Protein AF-A0A352N591-F1 (afdb_monomer)

Sequence (160 aa):
MKILIAIMMALTLVFSGCSKSKDADPVIQVKADDKAMNDAIAKAKASSKDFVAAFHAKKSGTNAFSVKKPYPTPDGGHEHMWIDVTDESNGIIQGIVANDADATLEVKLGQKVSLKLEEISDWKYQDGKKMIGGYTVRYFIDRMSPKEREEFLKEAGFEL

Radius of gyration: 21.66 Å; Cα contacts (8 Å, |Δi|>4): 227; chains: 1; bounding box: 78×60×37 Å

Solvent-accessible surface area (backbone atoms only — not comparable to full-atom values): 9534 Å² total; per-residue (Å²): 134,87,81,86,82,78,87,76,80,81,79,80,79,76,75,77,72,81,72,77,62,96,79,61,80,83,85,77,90,73,65,94,79,40,61,70,61,51,50,24,26,50,53,30,53,73,46,45,66,56,53,52,54,48,66,73,62,58,50,91,60,48,45,76,46,30,37,24,35,66,37,62,24,93,88,75,52,65,41,74,43,43,24,39,57,75,44,75,57,96,60,36,36,32,28,29,28,69,47,75,57,91,65,31,84,86,61,46,54,70,37,77,48,76,47,51,64,87,60,38,46,31,38,32,28,27,53,65,51,32,49,45,71,34,38,59,58,48,56,54,51,76,70,43,54,77,64,56,37,52,54,48,35,64,71,72,65,43,42,122

Nearest PDB structures (foldseek):
  3fb9-assembly1_A  TM=5.069E-01  e=4.898E-01  Streptococcus pneumoniae TIGR4
  6ywy-assembly1_M  TM=3.347E-01  e=9.314E-01  Neurospora crassa
  3mfi-assembly1_A  TM=3.625E-01  e=3.369E+00  Saccharomyces cerevisiae
  3ohb-assembly1_A  TM=3.600E-01  e=3.369E+00  Saccharomyces cerevisiae

Structure (mmCIF, N/CA/C/O backbone):
data_AF-A0A352N591-F1
#
_entry.id   AF-A0A352N591-F1
#
loop_
_atom_site.group_PDB
_atom_site.id
_atom_site.type_symbol
_atom_site.label_atom_id
_atom_site.label_alt_id
_atom_site.label_comp_id
_atom_site.label_asym_id
_atom_site.label_entity_id
_atom_site.label_seq_id
_atom_site.pdbx_PDB_ins_code
_atom_site.Cartn_x
_atom_site.Cartn_y
_atom_site.Cartn_z
_atom_site.occupancy
_atom_site.B_iso_or_equiv
_atom_site.auth_seq_id
_atom_site.auth_comp_id
_atom_site.auth_asym_id
_atom_site.auth_atom_id
_atom_site.pdbx_PDB_model_num
ATOM 1 N N . MET A 1 1 ? 62.860 39.933 -9.555 1.00 33.81 1 MET A N 1
ATOM 2 C CA . MET A 1 1 ? 61.678 39.380 -10.251 1.00 33.81 1 MET A CA 1
ATOM 3 C C . MET A 1 1 ? 61.176 38.206 -9.411 1.00 33.81 1 MET A C 1
ATOM 5 O O . MET A 1 1 ? 61.908 37.239 -9.300 1.00 33.81 1 MET A O 1
ATOM 9 N N . LYS A 1 2 ? 60.229 38.463 -8.488 1.00 33.41 2 LYS A N 1
ATOM 10 C CA . LYS A 1 2 ? 58.934 37.756 -8.303 1.00 33.41 2 LYS A CA 1
ATOM 11 C C . LYS A 1 2 ? 59.028 36.249 -8.607 1.00 33.41 2 LYS A C 1
ATOM 13 O O . LYS A 1 2 ? 59.400 35.889 -9.711 1.00 33.41 2 LYS A O 1
ATOM 18 N N . ILE A 1 3 ? 58.676 35.364 -7.676 1.00 30.19 3 ILE A N 1
ATOM 19 C CA . ILE A 1 3 ? 57.278 34.932 -7.508 1.00 30.19 3 ILE A CA 1
ATOM 20 C C . ILE A 1 3 ? 57.042 34.385 -6.086 1.00 30.19 3 ILE A C 1
ATOM 22 O O . ILE A 1 3 ? 57.778 33.527 -5.606 1.00 30.19 3 ILE A O 1
ATOM 26 N N . LEU A 1 4 ? 55.990 34.907 -5.439 1.00 35.81 4 LEU A N 1
ATOM 27 C CA . LEU A 1 4 ? 55.315 34.314 -4.283 1.00 35.81 4 LEU A CA 1
ATOM 28 C C . LEU A 1 4 ? 54.697 32.968 -4.689 1.00 35.81 4 LEU A C 1
ATOM 30 O O . LEU A 1 4 ? 54.003 32.915 -5.701 1.00 35.81 4 LEU A O 1
ATOM 34 N N . ILE A 1 5 ? 54.842 31.926 -3.869 1.00 38.19 5 ILE A N 1
ATOM 35 C CA . ILE A 1 5 ? 53.993 30.732 -3.964 1.00 38.19 5 ILE A CA 1
ATOM 36 C C . ILE A 1 5 ? 53.019 30.762 -2.790 1.00 38.19 5 ILE A C 1
ATOM 38 O O . ILE A 1 5 ? 53.408 30.718 -1.624 1.00 38.19 5 ILE A O 1
ATOM 42 N N . ALA A 1 6 ? 51.748 30.923 -3.145 1.00 35.12 6 ALA A N 1
ATOM 43 C CA . ALA A 1 6 ? 50.611 30.957 -2.249 1.00 35.12 6 ALA A CA 1
ATOM 44 C C . ALA A 1 6 ? 50.359 29.575 -1.630 1.00 35.12 6 ALA A C 1
ATOM 46 O O . ALA A 1 6 ? 50.395 28.551 -2.312 1.0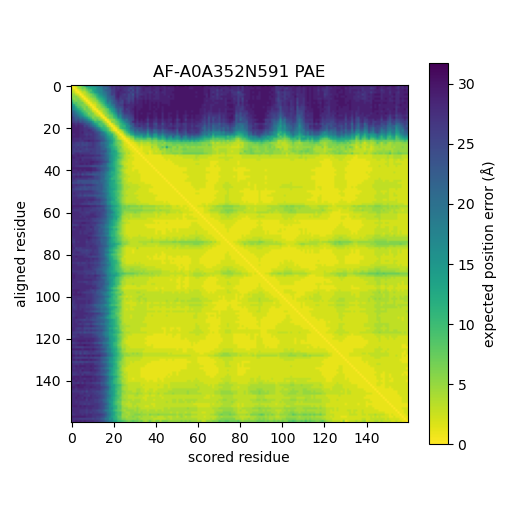0 35.12 6 ALA A O 1
ATOM 47 N N . ILE A 1 7 ? 50.069 29.576 -0.331 1.00 43.16 7 ILE A N 1
ATOM 48 C CA . ILE A 1 7 ? 49.557 28.430 0.418 1.00 43.16 7 ILE A CA 1
ATOM 49 C C . ILE A 1 7 ? 48.154 28.132 -0.115 1.00 43.16 7 ILE A C 1
ATOM 51 O O . ILE A 1 7 ? 47.216 28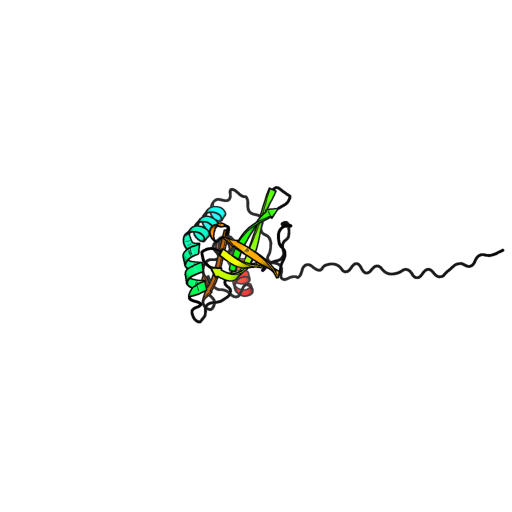.888 0.132 1.00 43.16 7 ILE A O 1
ATOM 55 N N . MET A 1 8 ? 48.015 27.047 -0.874 1.00 40.50 8 MET A N 1
ATOM 56 C CA . MET A 1 8 ? 46.718 26.559 -1.327 1.00 40.50 8 MET A CA 1
ATOM 57 C C . MET A 1 8 ? 46.164 25.611 -0.261 1.00 40.50 8 MET A C 1
ATOM 59 O O . MET A 1 8 ? 46.570 24.455 -0.164 1.00 40.50 8 MET A O 1
ATOM 63 N N . MET A 1 9 ? 45.265 26.133 0.578 1.00 44.12 9 MET A N 1
ATOM 64 C CA . MET A 1 9 ? 44.393 25.336 1.443 1.00 44.12 9 MET A CA 1
ATOM 65 C C . MET A 1 9 ? 43.570 24.402 0.553 1.00 44.12 9 MET A C 1
ATOM 67 O O . MET A 1 9 ? 42.692 24.849 -0.185 1.00 44.12 9 MET A O 1
ATOM 71 N N . ALA A 1 10 ? 43.870 23.106 0.602 1.00 46.09 10 ALA A N 1
ATOM 72 C CA . ALA A 1 10 ? 43.027 22.086 0.006 1.00 46.09 10 ALA A CA 1
ATOM 73 C C . ALA A 1 10 ? 41.717 22.027 0.804 1.00 46.09 10 ALA A C 1
ATOM 75 O O . ALA A 1 10 ? 41.671 21.512 1.920 1.00 46.09 10 ALA A O 1
ATOM 76 N N . LEU A 1 11 ? 40.669 22.619 0.234 1.00 47.62 11 LEU A N 1
ATOM 77 C CA . LEU A 1 11 ? 39.301 22.535 0.718 1.00 47.62 11 LEU A CA 1
ATOM 78 C C . LEU A 1 11 ? 38.835 21.085 0.541 1.00 47.62 11 LEU A C 1
ATOM 80 O O . LEU A 1 11 ? 38.607 20.619 -0.576 1.00 47.62 11 LEU A O 1
ATOM 84 N N . THR A 1 12 ? 38.751 20.351 1.644 1.00 49.00 12 THR A N 1
ATOM 85 C CA . THR A 1 12 ? 38.188 19.005 1.684 1.00 49.00 12 THR A CA 1
ATOM 86 C C . THR A 1 12 ? 36.703 19.080 1.336 1.00 49.00 12 THR A C 1
ATOM 88 O O . THR A 1 12 ? 35.871 19.496 2.138 1.00 49.00 12 THR A O 1
ATOM 91 N N . LEU A 1 13 ? 36.360 18.674 0.112 1.00 47.53 13 LEU A N 1
ATOM 92 C CA . LEU A 1 13 ? 34.993 18.335 -0.269 1.00 47.53 13 LEU A CA 1
ATOM 93 C C . LEU A 1 13 ? 34.577 17.100 0.534 1.00 47.53 13 LEU A C 1
ATOM 95 O O . LEU A 1 13 ? 34.864 15.962 0.165 1.00 47.53 13 LEU A O 1
ATOM 99 N N . VAL A 1 14 ? 33.926 17.342 1.669 1.00 46.19 14 VAL A N 1
ATOM 100 C CA . VAL A 1 14 ? 33.144 16.332 2.374 1.00 46.19 14 VAL A CA 1
ATOM 101 C C . VAL A 1 14 ? 31.971 15.997 1.459 1.00 46.19 14 VAL A C 1
ATOM 103 O O . VAL A 1 14 ? 30.975 16.715 1.414 1.00 46.19 14 VAL A O 1
ATOM 106 N N . PHE A 1 15 ? 32.103 14.924 0.679 1.00 47.94 15 PHE A N 1
ATOM 107 C CA . PHE A 1 15 ? 30.944 14.263 0.101 1.00 47.94 15 PHE A CA 1
ATOM 108 C C . PHE A 1 15 ? 30.133 13.716 1.274 1.00 47.94 15 PHE A C 1
ATOM 110 O O . PHE A 1 15 ? 30.447 12.661 1.824 1.00 47.94 15 PHE A O 1
ATOM 117 N N . SER A 1 16 ? 29.114 14.469 1.689 1.00 46.41 16 SER A N 1
ATOM 118 C CA . SER A 1 16 ? 28.028 13.948 2.506 1.00 46.41 16 SER A CA 1
ATOM 119 C C . SER A 1 16 ? 27.400 12.802 1.726 1.00 46.41 16 SER A C 1
ATOM 121 O O . SER A 1 16 ? 26.596 13.015 0.820 1.00 46.41 16 SER A O 1
ATOM 123 N N . GLY A 1 17 ? 27.826 11.578 2.037 1.00 42.69 17 GLY A N 1
ATOM 124 C CA . GLY A 1 17 ? 27.129 10.384 1.606 1.00 42.69 17 GLY A CA 1
ATOM 125 C C . GLY A 1 17 ? 25.691 10.507 2.083 1.00 42.69 17 GLY A C 1
ATOM 126 O O . GLY A 1 17 ? 25.445 10.606 3.284 1.00 42.69 17 GLY A O 1
ATOM 127 N N . CYS A 1 18 ? 24.746 10.537 1.145 1.00 45.78 18 CYS A N 1
ATOM 128 C CA . CYS A 1 18 ? 23.362 10.232 1.461 1.00 45.78 18 CYS A CA 1
ATOM 129 C C . CYS A 1 18 ? 23.351 8.787 1.952 1.00 45.78 18 CYS A C 1
ATOM 131 O O . CYS A 1 18 ? 23.346 7.847 1.160 1.00 45.78 18 CYS A O 1
ATOM 133 N N . SER A 1 19 ? 23.423 8.597 3.265 1.00 44.53 19 SER A N 1
ATOM 134 C CA . SER A 1 19 ? 23.070 7.326 3.867 1.00 44.53 19 SER A CA 1
ATOM 135 C C . SER A 1 19 ? 21.588 7.120 3.574 1.00 44.53 19 SER A C 1
ATOM 137 O O . SER A 1 19 ? 20.760 7.794 4.189 1.00 44.53 19 SER A O 1
ATOM 139 N N . LYS A 1 20 ? 21.248 6.227 2.632 1.00 43.09 20 LYS A N 1
ATOM 140 C CA . LYS A 1 20 ? 19.925 5.590 2.639 1.00 43.09 20 LYS A CA 1
ATOM 141 C C . LYS A 1 20 ? 19.714 5.107 4.079 1.00 43.09 20 LYS A C 1
ATOM 143 O O . LYS A 1 20 ? 20.571 4.399 4.619 1.00 43.09 20 LYS A O 1
ATOM 148 N N . SER A 1 21 ? 18.677 5.611 4.740 1.00 41.84 21 SER A N 1
ATOM 149 C CA . SER A 1 21 ? 18.296 5.190 6.087 1.00 41.84 21 SER A CA 1
ATOM 150 C C . SER A 1 21 ? 18.164 3.667 6.097 1.00 41.84 21 SER A C 1
ATOM 152 O O . SER A 1 21 ? 17.704 3.062 5.130 1.00 41.84 21 SER A O 1
ATOM 154 N N . LYS A 1 22 ? 18.588 3.027 7.189 1.00 40.31 22 LYS A N 1
ATOM 155 C CA . LYS A 1 22 ? 18.480 1.568 7.371 1.00 40.31 22 LYS A CA 1
ATOM 156 C C . LYS A 1 22 ? 17.031 1.082 7.544 1.00 40.31 22 LYS A C 1
ATOM 158 O O . LYS A 1 22 ? 16.830 -0.107 7.741 1.00 40.31 22 LYS A O 1
ATOM 163 N N . ASP A 1 23 ? 16.070 1.994 7.431 1.00 47.62 23 ASP A N 1
ATOM 164 C CA . ASP A 1 23 ? 14.645 1.789 7.684 1.00 47.62 23 ASP A CA 1
ATOM 165 C C . ASP A 1 23 ? 13.811 1.804 6.387 1.00 47.62 23 ASP A C 1
ATOM 167 O O . ASP A 1 23 ? 12.587 1.865 6.441 1.00 47.62 23 ASP A O 1
ATOM 171 N N . ALA A 1 24 ? 14.451 1.807 5.209 1.00 53.38 24 ALA A N 1
ATOM 172 C CA . ALA A 1 24 ? 13.737 1.749 3.937 1.00 53.38 24 ALA A CA 1
ATOM 173 C C . ALA A 1 24 ? 13.186 0.333 3.692 1.00 53.38 24 ALA A C 1
ATOM 175 O O . ALA A 1 24 ? 13.949 -0.636 3.677 1.00 53.38 24 ALA A O 1
ATOM 176 N N . ASP A 1 25 ? 11.872 0.229 3.467 1.00 63.09 25 ASP A N 1
ATOM 177 C CA . ASP A 1 25 ? 11.207 -1.022 3.089 1.00 63.09 25 ASP A CA 1
ATOM 178 C C . ASP A 1 25 ? 11.924 -1.666 1.881 1.00 63.09 25 ASP A C 1
ATOM 180 O O . ASP A 1 25 ? 12.158 -0.990 0.872 1.00 63.09 25 ASP A O 1
ATOM 184 N N . PRO A 1 26 ? 12.282 -2.965 1.929 1.00 69.94 26 PRO A N 1
ATOM 185 C CA . PRO A 1 26 ? 12.974 -3.613 0.824 1.00 69.94 26 PRO A CA 1
ATOM 186 C C . PRO A 1 26 ? 12.093 -3.638 -0.431 1.00 69.94 26 PRO A C 1
ATOM 188 O O . PRO A 1 26 ? 10.997 -4.202 -0.437 1.00 69.94 26 PRO A O 1
ATOM 191 N N . VAL A 1 27 ? 12.600 -3.069 -1.527 1.00 78.56 27 VAL A N 1
ATOM 192 C CA . VAL A 1 27 ? 11.948 -3.135 -2.840 1.00 78.56 27 VAL A CA 1
ATOM 193 C C . VAL A 1 27 ? 12.140 -4.536 -3.420 1.00 78.56 27 VAL A C 1
ATOM 195 O O . VAL A 1 27 ? 13.255 -4.943 -3.748 1.00 78.56 27 VAL A O 1
ATOM 198 N N . ILE A 1 28 ? 11.043 -5.284 -3.557 1.00 85.38 28 ILE A N 1
ATOM 199 C CA . ILE A 1 28 ? 11.050 -6.631 -4.139 1.00 85.38 28 ILE A CA 1
ATOM 200 C C . ILE A 1 28 ? 10.493 -6.571 -5.558 1.00 85.38 28 ILE A C 1
ATOM 202 O O . ILE A 1 28 ? 9.334 -6.217 -5.773 1.00 85.38 28 ILE A O 1
ATOM 206 N N . GLN A 1 29 ? 11.318 -6.971 -6.523 1.00 88.00 29 GLN A N 1
ATOM 207 C CA . GLN A 1 29 ? 10.927 -7.058 -7.925 1.00 88.00 29 GLN A CA 1
ATOM 208 C C . GLN A 1 29 ? 10.034 -8.278 -8.160 1.00 88.00 29 GLN A C 1
ATOM 210 O O . GLN A 1 29 ? 10.372 -9.400 -7.777 1.00 88.00 29 GLN A O 1
ATOM 215 N N . VAL A 1 30 ? 8.899 -8.063 -8.823 1.00 90.25 30 VAL A N 1
ATOM 216 C CA . VAL A 1 30 ? 7.940 -9.115 -9.179 1.00 90.25 30 VAL A CA 1
ATOM 217 C C . VAL A 1 30 ? 7.618 -8.994 -10.661 1.00 90.25 30 VAL A C 1
ATOM 219 O O . VAL A 1 30 ? 7.427 -7.894 -11.175 1.00 90.25 30 VAL A O 1
ATOM 222 N N . LYS A 1 31 ? 7.573 -10.128 -11.366 1.00 91.38 31 LYS A N 1
ATOM 223 C CA . LYS A 1 31 ? 7.197 -10.137 -12.782 1.00 91.38 31 LYS A CA 1
ATOM 224 C C . LYS A 1 31 ? 5.743 -9.698 -12.940 1.00 91.38 31 LYS A C 1
ATOM 226 O O . LYS A 1 31 ? 4.883 -10.120 -12.170 1.00 91.38 31 LYS A O 1
ATOM 231 N N . ALA A 1 32 ? 5.462 -8.912 -13.976 1.00 88.75 32 ALA A N 1
ATOM 232 C CA . ALA A 1 32 ? 4.117 -8.401 -14.242 1.00 88.75 32 ALA A CA 1
ATOM 233 C C . ALA A 1 32 ? 3.068 -9.513 -14.453 1.00 88.75 32 ALA A C 1
ATOM 235 O O . ALA A 1 32 ? 1.886 -9.312 -14.180 1.00 88.75 32 ALA A O 1
ATOM 236 N N . ASP A 1 33 ? 3.487 -10.692 -14.915 1.00 92.06 33 ASP A N 1
ATOM 237 C CA . ASP A 1 33 ? 2.633 -11.854 -15.165 1.00 92.06 33 ASP A CA 1
ATOM 238 C C . ASP A 1 33 ? 2.552 -12.839 -13.984 1.00 92.06 33 ASP A C 1
ATOM 240 O O . ASP A 1 33 ? 1.927 -13.894 -14.117 1.00 92.06 33 ASP A O 1
ATOM 244 N N . ASP A 1 34 ? 3.120 -12.512 -12.813 1.00 97.25 34 ASP A N 1
ATOM 245 C CA . ASP A 1 34 ? 3.001 -13.367 -11.631 1.00 97.25 34 ASP A CA 1
ATOM 246 C C . ASP A 1 34 ? 1.533 -13.482 -11.205 1.00 97.25 34 ASP A C 1
ATOM 248 O O . ASP A 1 34 ? 0.917 -12.549 -10.677 1.00 97.25 34 ASP A O 1
ATOM 252 N N . LYS A 1 35 ? 0.953 -14.661 -11.450 1.00 97.25 35 LYS A N 1
ATOM 253 C CA . LYS A 1 35 ? -0.465 -14.908 -11.201 1.00 97.25 35 LYS A CA 1
ATOM 254 C C . LYS A 1 35 ? -0.835 -14.678 -9.736 1.00 97.25 35 LYS A C 1
ATOM 256 O O . LYS A 1 35 ? -1.882 -14.103 -9.466 1.00 97.25 35 LYS A O 1
ATOM 261 N N . ALA A 1 36 ? -0.008 -15.121 -8.794 1.00 97.56 36 ALA A N 1
ATOM 262 C CA . ALA A 1 36 ? -0.356 -15.054 -7.380 1.00 97.56 36 ALA A CA 1
ATOM 263 C C . ALA A 1 36 ? -0.268 -13.618 -6.836 1.00 97.56 36 ALA A C 1
ATOM 265 O O . ALA A 1 36 ? -1.091 -13.240 -6.002 1.00 97.56 36 ALA A O 1
ATOM 266 N N . MET A 1 37 ? 0.665 -12.801 -7.336 1.00 97.81 37 MET A N 1
ATOM 267 C CA . MET A 1 37 ? 0.687 -11.366 -7.038 1.00 97.81 37 MET A CA 1
ATOM 268 C C . MET A 1 37 ? -0.544 -10.668 -7.627 1.00 97.81 37 MET A C 1
ATOM 270 O O . MET A 1 37 ? -1.224 -9.908 -6.936 1.00 97.81 37 MET A O 1
ATOM 274 N N . ASN A 1 38 ? -0.880 -10.969 -8.883 1.00 98.06 38 ASN A N 1
ATOM 275 C CA . ASN A 1 38 ? -2.049 -10.397 -9.549 1.00 98.06 38 ASN A CA 1
ATOM 276 C C . ASN A 1 38 ? -3.368 -10.798 -8.866 1.00 98.06 38 ASN A C 1
ATOM 278 O O . ASN A 1 38 ? -4.249 -9.954 -8.700 1.00 98.06 38 ASN A O 1
ATOM 282 N N . ASP A 1 39 ? -3.489 -12.041 -8.390 1.00 98.38 39 ASP A N 1
ATOM 283 C CA . ASP A 1 39 ? -4.631 -12.499 -7.591 1.00 98.38 39 ASP A CA 1
ATOM 284 C C . ASP A 1 39 ? -4.726 -11.725 -6.257 1.00 98.38 39 ASP A C 1
ATOM 286 O O . ASP A 1 39 ? -5.822 -11.345 -5.834 1.00 98.38 39 ASP A O 1
ATOM 290 N N . ALA A 1 40 ? -3.593 -11.444 -5.599 1.00 98.56 40 ALA A N 1
ATOM 291 C CA . ALA A 1 40 ? -3.554 -10.652 -4.368 1.00 98.56 40 ALA A CA 1
ATOM 292 C C . ALA A 1 40 ? -4.007 -9.200 -4.601 1.00 98.56 40 ALA A C 1
ATOM 294 O O . ALA A 1 40 ? -4.839 -8.688 -3.847 1.00 98.56 40 ALA A O 1
ATOM 295 N N . ILE A 1 41 ? -3.529 -8.564 -5.676 1.00 98.62 41 ILE A N 1
ATOM 296 C CA . ILE A 1 41 ? -3.958 -7.219 -6.094 1.00 98.62 41 ILE A CA 1
ATOM 297 C C . ILE A 1 41 ? -5.456 -7.207 -6.423 1.00 98.62 41 ILE A C 1
ATOM 299 O O . ILE A 1 41 ? -6.186 -6.314 -5.986 1.00 98.62 41 ILE A O 1
ATOM 303 N N . ALA A 1 42 ? -5.943 -8.205 -7.166 1.00 98.56 42 ALA A N 1
ATOM 304 C CA . ALA A 1 42 ? -7.356 -8.321 -7.512 1.00 98.56 42 ALA A CA 1
ATOM 305 C C . ALA A 1 42 ? -8.233 -8.449 -6.258 1.00 98.56 42 ALA A C 1
ATOM 307 O O . ALA A 1 42 ? -9.260 -7.775 -6.150 1.00 98.56 42 ALA A O 1
ATOM 308 N N . LYS A 1 43 ? -7.801 -9.254 -5.279 1.00 98.69 43 LYS A N 1
ATOM 309 C CA . LYS A 1 43 ? -8.489 -9.391 -3.992 1.00 98.69 43 LYS A CA 1
ATOM 310 C C . LYS A 1 43 ? -8.522 -8.070 -3.227 1.00 98.69 43 LYS A C 1
ATOM 312 O O . LYS A 1 43 ? -9.588 -7.702 -2.745 1.00 98.69 43 LYS A O 1
ATOM 317 N N . ALA A 1 44 ? -7.405 -7.342 -3.174 1.00 98.69 44 ALA A N 1
ATOM 318 C CA . ALA A 1 44 ? -7.347 -6.035 -2.526 1.00 98.69 44 ALA A CA 1
ATOM 319 C C . ALA A 1 44 ? -8.307 -5.022 -3.165 1.00 98.69 44 ALA A C 1
ATOM 321 O O . ALA A 1 44 ? -9.059 -4.345 -2.465 1.00 98.69 44 ALA A O 1
ATOM 322 N N . LYS A 1 45 ? -8.337 -4.954 -4.500 1.00 98.62 45 LYS A N 1
ATOM 323 C CA . LYS A 1 45 ? -9.269 -4.085 -5.232 1.00 98.62 45 LYS A CA 1
ATOM 324 C C . LYS A 1 45 ? -10.727 -4.447 -4.946 1.00 98.62 45 LYS A C 1
ATOM 326 O O . LYS A 1 45 ? -11.531 -3.554 -4.677 1.00 98.62 45 LYS A O 1
ATOM 331 N N . ALA A 1 46 ? -11.059 -5.738 -4.953 1.00 98.62 46 ALA A N 1
ATOM 332 C CA . ALA A 1 46 ? -12.418 -6.221 -4.717 1.00 98.62 46 ALA A CA 1
ATOM 333 C C . ALA A 1 46 ? -12.943 -5.894 -3.306 1.00 98.62 46 ALA A C 1
ATOM 335 O O . ALA A 1 46 ? -14.133 -5.625 -3.152 1.00 98.62 46 ALA A O 1
ATOM 336 N N . SER A 1 47 ? -12.068 -5.874 -2.297 1.00 98.62 47 SER A N 1
ATOM 337 C CA . SER A 1 47 ? -12.413 -5.569 -0.899 1.00 98.62 47 SER A CA 1
ATOM 338 C C . SER A 1 47 ? -12.121 -4.122 -0.479 1.00 98.62 47 SER A C 1
ATOM 340 O O . SER A 1 47 ? -12.263 -3.771 0.687 1.00 98.62 47 SER A O 1
ATOM 342 N N . SER A 1 48 ? -11.745 -3.241 -1.409 1.00 98.19 48 SER A N 1
ATOM 343 C CA . SER A 1 48 ? -11.380 -1.843 -1.111 1.00 98.19 48 SER A CA 1
ATOM 344 C C . SER A 1 48 ? -12.491 -1.031 -0.425 1.00 98.19 48 SER A C 1
ATOM 346 O O . SER A 1 48 ? -12.207 -0.107 0.336 1.00 98.19 48 SER A O 1
ATOM 348 N N . LYS A 1 49 ? -13.764 -1.395 -0.620 1.00 97.75 49 LYS A N 1
ATOM 349 C CA . LYS A 1 49 ? -14.892 -0.776 0.097 1.00 97.75 49 LYS A CA 1
ATOM 350 C C . LYS A 1 49 ? -14.902 -1.108 1.592 1.00 97.75 49 LYS A C 1
ATOM 352 O O . LYS A 1 49 ? -15.348 -0.276 2.380 1.00 97.75 49 LYS A O 1
ATOM 357 N N . ASP A 1 50 ? -14.380 -2.269 1.986 1.00 98.38 50 ASP A N 1
ATOM 358 C CA . ASP A 1 50 ? -14.263 -2.655 3.397 1.00 98.38 50 ASP A CA 1
ATOM 359 C C . ASP A 1 50 ? -13.235 -1.770 4.108 1.00 98.38 50 ASP A C 1
ATOM 361 O O . ASP A 1 50 ? -13.465 -1.326 5.233 1.00 98.38 50 ASP A O 1
ATOM 365 N N . PHE A 1 51 ? -12.136 -1.440 3.420 1.00 98.62 51 PHE A N 1
ATOM 366 C CA . PHE A 1 51 ? -11.150 -0.474 3.902 1.00 98.62 51 PHE A CA 1
ATOM 367 C C . PHE A 1 51 ? -11.770 0.904 4.132 1.00 98.62 51 PHE A C 1
ATOM 369 O O . PHE A 1 51 ? -11.602 1.472 5.208 1.00 98.62 51 PHE A O 1
ATOM 376 N N . VAL A 1 52 ? -12.526 1.422 3.159 1.00 98.44 52 VAL A N 1
ATOM 377 C CA . VAL A 1 52 ? -13.203 2.723 3.284 1.00 98.44 52 VAL A CA 1
ATOM 378 C C . VAL A 1 52 ? -14.178 2.720 4.463 1.00 98.44 52 VAL A C 1
ATOM 380 O O . VAL A 1 52 ? -14.161 3.633 5.287 1.00 98.44 52 VAL A O 1
ATOM 383 N N . ALA A 1 53 ? -14.983 1.664 4.605 1.00 98.38 53 ALA A N 1
ATOM 384 C CA . ALA A 1 53 ? -15.897 1.527 5.735 1.00 98.38 53 ALA A CA 1
ATOM 385 C C . ALA A 1 53 ? -15.153 1.512 7.085 1.00 98.38 53 ALA A C 1
ATOM 387 O O . ALA A 1 53 ? -15.580 2.174 8.032 1.00 98.38 53 ALA A O 1
ATOM 388 N N . ALA A 1 54 ? -14.025 0.800 7.175 1.00 98.44 54 ALA A N 1
ATOM 389 C CA . ALA A 1 54 ? -13.192 0.772 8.375 1.00 98.44 54 ALA A CA 1
ATOM 390 C C . ALA A 1 54 ? -12.548 2.138 8.669 1.00 98.44 54 ALA A C 1
ATOM 392 O O . ALA A 1 54 ? -12.557 2.579 9.821 1.00 98.44 54 ALA A O 1
ATOM 393 N N . PHE A 1 55 ? -12.050 2.826 7.636 1.00 98.50 55 PHE A N 1
ATOM 394 C CA . PHE A 1 55 ? -11.437 4.148 7.750 1.00 98.50 55 PHE A CA 1
ATOM 395 C C . PHE A 1 55 ? -12.425 5.204 8.241 1.00 98.50 55 PHE A C 1
ATOM 397 O O . PHE A 1 55 ? -12.039 6.052 9.036 1.00 98.50 55 PHE A O 1
ATOM 404 N N . HIS A 1 56 ? -13.692 5.149 7.825 1.00 98.31 56 HIS A N 1
ATOM 405 C CA . HIS A 1 56 ? -14.727 6.056 8.337 1.00 98.31 56 HIS A CA 1
ATOM 406 C C . HIS A 1 56 ? -15.188 5.692 9.742 1.00 98.31 56 HIS A C 1
ATOM 408 O O . HIS A 1 56 ? -15.445 6.573 10.560 1.00 98.31 56 HIS A O 1
ATOM 414 N N . ALA A 1 57 ? -15.277 4.396 10.047 1.00 98.12 57 ALA A N 1
ATOM 415 C CA . ALA A 1 57 ? -15.721 3.945 11.358 1.00 98.12 57 ALA A CA 1
ATOM 416 C C . ALA A 1 57 ? -14.708 4.252 12.473 1.00 98.12 57 ALA A C 1
ATOM 418 O O . ALA A 1 57 ? -15.136 4.456 13.608 1.00 98.12 57 ALA A O 1
ATOM 419 N N . LYS A 1 58 ? -13.393 4.223 12.175 1.00 94.50 58 LYS A N 1
ATOM 420 C CA . LYS A 1 58 ? -12.268 4.413 13.124 1.00 94.50 58 LYS A CA 1
ATOM 421 C C . LYS A 1 58 ? -12.553 3.824 14.505 1.00 94.50 58 LYS A C 1
ATOM 423 O O . LYS A 1 58 ? -12.452 4.502 15.530 1.00 94.50 58 LYS A O 1
ATOM 428 N N . LYS A 1 59 ? -12.970 2.554 14.533 1.00 97.50 59 LYS A N 1
ATOM 429 C CA . LYS A 1 59 ? -13.302 1.865 15.785 1.00 97.50 59 LYS A CA 1
ATOM 430 C C . LYS A 1 59 ? -12.099 1.905 16.727 1.00 97.50 59 LYS A C 1
ATOM 432 O O . LYS A 1 59 ? -10.953 1.862 16.279 1.00 97.50 59 LYS A O 1
ATOM 437 N N . SER A 1 60 ? -12.357 1.962 18.031 1.00 97.44 60 SER A N 1
ATOM 438 C CA . SER A 1 60 ? -11.289 1.907 19.034 1.00 97.44 60 SER A CA 1
ATOM 439 C C . SER A 1 60 ? -10.395 0.684 18.797 1.00 97.44 60 SER A C 1
ATOM 441 O O . SER A 1 60 ? -10.906 -0.403 18.541 1.00 97.44 60 SER A O 1
ATOM 443 N N . GLY A 1 61 ? -9.076 0.881 18.836 1.00 95.81 61 GLY A N 1
ATOM 444 C CA . GLY A 1 61 ? -8.086 -0.148 18.508 1.00 95.81 61 GLY A CA 1
ATOM 445 C C . GLY A 1 61 ? -7.640 -0.164 17.043 1.00 95.81 61 GLY A C 1
ATOM 446 O O . GLY A 1 61 ? -6.586 -0.732 16.761 1.00 95.81 61 GLY A O 1
ATOM 447 N N . THR A 1 62 ? -8.365 0.504 16.134 1.00 97.88 62 THR A N 1
ATOM 448 C CA . THR A 1 62 ? -7.965 0.593 14.722 1.00 97.88 62 THR A CA 1
ATOM 449 C C . THR A 1 62 ? -7.032 1.769 14.438 1.00 97.88 62 THR A C 1
ATOM 451 O O . THR A 1 62 ? -7.249 2.873 14.941 1.00 97.88 62 THR A O 1
ATOM 454 N N . ASN A 1 63 ? -5.978 1.545 13.650 1.00 97.44 63 ASN A N 1
ATOM 455 C CA . ASN A 1 63 ? -4.992 2.566 13.274 1.00 97.44 63 ASN A CA 1
ATOM 456 C C . ASN A 1 63 ? -4.218 2.179 11.989 1.00 97.44 63 ASN A C 1
ATOM 458 O O . ASN A 1 63 ? -4.560 1.195 11.336 1.00 97.44 63 ASN A O 1
ATOM 462 N N . ALA A 1 64 ? -3.194 2.966 11.625 1.00 96.75 64 ALA A N 1
ATOM 463 C CA . ALA A 1 64 ? -2.259 2.687 10.522 1.00 96.75 64 ALA A CA 1
ATOM 464 C C . ALA A 1 64 ? -2.944 2.378 9.176 1.00 96.75 64 ALA A C 1
ATOM 466 O O . ALA A 1 64 ? -2.623 1.397 8.505 1.00 96.75 64 ALA A O 1
ATOM 467 N N . PHE A 1 65 ? -3.929 3.199 8.806 1.00 98.62 65 PHE A N 1
ATOM 468 C CA . PHE A 1 65 ? -4.650 3.072 7.543 1.00 98.62 65 PHE A CA 1
ATOM 469 C C . PHE A 1 65 ? -3.778 3.549 6.380 1.00 98.62 65 PHE A C 1
ATOM 471 O O . PHE A 1 65 ? -3.531 4.748 6.245 1.00 98.62 65 PHE A O 1
ATOM 478 N N . SER A 1 66 ? -3.377 2.625 5.512 1.00 98.62 66 SER A N 1
ATOM 479 C CA . SER A 1 66 ? -2.545 2.928 4.348 1.00 98.62 66 SER A CA 1
ATOM 480 C C . SER A 1 66 ? -3.065 2.212 3.103 1.00 98.62 66 SER A C 1
ATOM 482 O O . SER A 1 66 ? -3.549 1.079 3.161 1.00 98.62 66 SER A O 1
ATOM 484 N N . VAL A 1 67 ? -2.917 2.851 1.947 1.00 98.88 67 VAL A N 1
ATOM 485 C CA . VAL A 1 67 ? -3.150 2.244 0.629 1.00 98.88 67 VAL A CA 1
ATOM 486 C C . VAL A 1 67 ? -1.852 2.179 -0.155 1.00 98.88 67 VAL A C 1
ATOM 488 O O . VAL A 1 67 ? -0.925 2.934 0.118 1.00 98.88 67 VAL A O 1
ATOM 491 N N . LYS A 1 68 ? -1.770 1.283 -1.138 1.00 98.69 68 LYS A N 1
ATOM 492 C CA . LYS A 1 68 ? -0.603 1.166 -2.014 1.00 98.69 68 LYS A CA 1
ATOM 493 C C . LYS A 1 68 ? -0.977 1.493 -3.448 1.00 98.69 68 LYS A C 1
ATOM 495 O O . LYS A 1 68 ? -1.845 0.817 -3.995 1.00 98.69 68 LYS A O 1
ATOM 500 N N . LYS A 1 69 ? -0.316 2.452 -4.096 1.00 98.56 69 LYS A N 1
ATOM 501 C CA . LYS A 1 69 ? -0.581 2.838 -5.496 1.00 98.56 69 LYS A CA 1
ATOM 502 C C . LYS A 1 69 ? 0.644 2.562 -6.379 1.00 98.56 69 LYS A C 1
ATOM 504 O O . LYS A 1 69 ? 1.746 2.927 -5.979 1.00 98.56 69 LYS A O 1
ATOM 509 N N . PRO A 1 70 ? 0.478 1.939 -7.560 1.00 98.12 70 PRO A N 1
ATOM 510 C CA . PRO A 1 70 ? 1.542 1.860 -8.548 1.00 98.12 70 PRO A CA 1
ATOM 511 C C . PRO A 1 70 ? 1.761 3.227 -9.214 1.00 98.12 70 PRO A C 1
ATOM 513 O O . PRO A 1 70 ? 0.805 3.879 -9.639 1.00 98.12 70 PRO A O 1
ATOM 516 N N . TYR A 1 71 ? 3.019 3.635 -9.331 1.00 98.25 71 TYR A N 1
ATOM 517 C CA . TYR A 1 71 ? 3.470 4.795 -10.094 1.00 98.25 71 TYR A CA 1
ATOM 518 C C . TYR A 1 71 ? 4.399 4.336 -11.218 1.00 98.25 71 TYR A C 1
ATOM 520 O O . TYR A 1 71 ? 5.179 3.411 -11.000 1.00 98.25 71 TYR A O 1
ATOM 528 N N . PRO A 1 72 ? 4.338 4.952 -12.409 1.00 98.00 72 PRO A N 1
ATOM 529 C CA . PRO A 1 72 ? 5.215 4.582 -13.510 1.00 98.00 72 PRO A CA 1
ATOM 530 C C . PRO A 1 72 ? 6.686 4.848 -13.172 1.00 98.00 72 PRO A C 1
ATOM 532 O O . PRO A 1 72 ? 7.023 5.767 -12.415 1.00 98.00 72 PRO A O 1
ATOM 535 N N . THR A 1 73 ? 7.563 4.047 -13.768 1.00 97.31 73 THR A N 1
ATOM 536 C CA . THR A 1 73 ? 9.020 4.193 -13.683 1.00 97.31 73 THR A CA 1
ATOM 537 C C . THR A 1 73 ? 9.616 4.469 -15.071 1.00 97.31 73 THR A C 1
ATOM 539 O O . THR A 1 73 ? 9.017 4.095 -16.085 1.00 97.31 73 THR A O 1
ATOM 542 N N . PRO A 1 74 ? 10.792 5.123 -15.166 1.00 97.19 74 PRO A N 1
ATOM 543 C CA . PRO A 1 74 ? 11.405 5.475 -16.454 1.00 97.19 74 PRO A CA 1
ATOM 544 C C . PR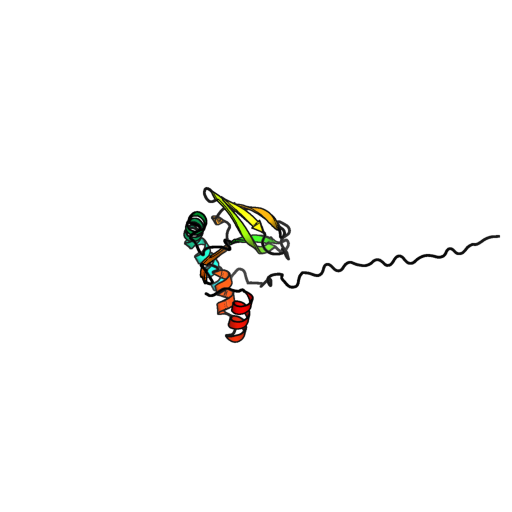O A 1 74 ? 11.716 4.290 -17.383 1.00 97.19 74 PRO A C 1
ATOM 546 O O . PRO A 1 74 ? 11.831 4.475 -18.592 1.00 97.19 74 PRO A O 1
ATOM 549 N N . ASP A 1 75 ? 11.851 3.082 -16.838 1.00 94.00 75 ASP A N 1
ATOM 550 C CA . ASP A 1 75 ? 12.094 1.838 -17.579 1.00 94.00 75 ASP A CA 1
ATOM 551 C C . ASP A 1 75 ? 10.807 1.174 -18.116 1.00 94.00 75 ASP A C 1
ATOM 553 O O . ASP A 1 75 ? 10.865 0.097 -18.708 1.00 94.00 75 ASP A O 1
ATOM 557 N N . GLY A 1 76 ? 9.646 1.813 -17.934 1.00 94.12 76 GLY A N 1
ATOM 558 C CA . GLY A 1 76 ? 8.342 1.303 -18.367 1.00 94.12 76 GLY A CA 1
ATOM 559 C C . GLY A 1 76 ? 7.668 0.358 -17.365 1.00 94.12 76 GLY A C 1
ATOM 560 O O . GLY A 1 76 ? 6.592 -0.167 -17.656 1.00 94.12 76 GLY A O 1
ATOM 561 N N . GLY A 1 77 ? 8.280 0.142 -16.198 1.00 95.31 77 GLY A N 1
ATOM 562 C CA . GLY A 1 77 ? 7.702 -0.587 -15.075 1.00 95.31 77 GLY A CA 1
ATOM 563 C C . GLY A 1 77 ? 6.782 0.267 -14.198 1.00 95.31 77 GLY A C 1
ATOM 564 O O . GLY A 1 77 ? 6.327 1.350 -14.579 1.00 95.31 77 GLY A O 1
ATOM 565 N N . HIS A 1 78 ? 6.466 -0.270 -13.018 1.00 96.69 78 HIS A N 1
ATOM 566 C CA . HIS A 1 78 ? 5.747 0.451 -11.972 1.00 96.69 78 HIS A CA 1
ATOM 567 C C . HIS A 1 78 ? 6.395 0.185 -10.613 1.00 96.69 78 HIS A C 1
ATOM 569 O O . HIS A 1 78 ? 6.682 -0.961 -10.268 1.00 96.69 78 HIS A O 1
ATOM 575 N N . GLU A 1 79 ? 6.548 1.232 -9.812 1.00 97.19 79 GLU A N 1
ATOM 576 C CA . GLU A 1 79 ? 6.912 1.136 -8.404 1.00 97.19 79 GLU A CA 1
ATOM 577 C C . GLU A 1 79 ? 5.664 1.337 -7.544 1.00 97.19 79 GLU A C 1
ATOM 579 O O . GLU A 1 79 ? 4.876 2.260 -7.757 1.00 97.19 79 GLU A O 1
ATOM 584 N N . HIS A 1 80 ? 5.444 0.445 -6.581 1.00 97.69 80 HIS A N 1
ATOM 585 C CA . HIS A 1 80 ? 4.248 0.457 -5.746 1.00 97.69 80 HIS A CA 1
ATOM 586 C C . HIS A 1 80 ? 4.527 1.159 -4.417 1.00 97.69 80 HIS A C 1
ATOM 588 O O . HIS A 1 80 ? 5.195 0.599 -3.553 1.00 97.69 80 HIS A O 1
ATOM 594 N N . MET A 1 81 ? 3.946 2.343 -4.234 1.00 98.31 81 MET A N 1
ATOM 595 C CA . MET A 1 81 ? 4.203 3.215 -3.087 1.00 98.31 81 MET A CA 1
ATOM 596 C C . MET A 1 81 ? 3.096 3.112 -2.044 1.00 98.31 81 MET A C 1
ATOM 598 O O . MET A 1 81 ? 1.913 3.226 -2.385 1.00 98.31 81 MET A O 1
ATOM 602 N N . TRP A 1 82 ? 3.471 2.932 -0.777 1.00 98.38 82 TRP A N 1
ATOM 603 C CA . TRP A 1 82 ? 2.558 3.063 0.354 1.00 98.38 82 TRP A CA 1
ATOM 604 C C . TRP A 1 82 ? 2.223 4.533 0.605 1.00 98.38 82 TRP A C 1
ATOM 606 O O . TRP A 1 82 ? 3.062 5.424 0.475 1.00 98.38 82 TRP A O 1
ATOM 616 N N . ILE A 1 83 ? 0.965 4.782 0.952 1.00 98.81 83 ILE A N 1
ATOM 617 C CA . ILE A 1 83 ? 0.398 6.099 1.212 1.00 98.81 83 ILE A CA 1
ATOM 618 C C . ILE A 1 83 ? -0.436 5.989 2.485 1.00 98.81 83 ILE A C 1
ATOM 620 O O . ILE A 1 83 ? -1.435 5.267 2.505 1.00 98.81 83 ILE A O 1
ATOM 624 N N . ASP A 1 84 ? -0.055 6.723 3.524 1.00 98.75 84 ASP A N 1
ATOM 625 C CA . ASP A 1 84 ? -0.841 6.854 4.746 1.00 98.75 84 ASP A CA 1
ATOM 626 C C . ASP A 1 84 ? -2.049 7.745 4.482 1.00 98.75 84 ASP A C 1
ATOM 628 O O . ASP A 1 84 ? -1.921 8.883 4.017 1.00 98.75 84 ASP A O 1
ATOM 632 N N . VAL A 1 85 ? -3.240 7.213 4.747 1.00 98.75 85 VAL A N 1
ATOM 633 C CA . VAL A 1 85 ? -4.498 7.875 4.410 1.00 98.75 85 VAL A CA 1
ATOM 634 C C . VAL A 1 85 ? -4.831 8.921 5.463 1.00 98.75 85 VAL A C 1
ATOM 636 O O . VAL A 1 85 ? -5.036 8.615 6.639 1.00 98.75 85 VAL A O 1
ATOM 639 N N . THR A 1 86 ? -4.927 10.173 5.023 1.00 98.62 86 THR A N 1
ATOM 640 C CA . THR A 1 86 ? -5.314 11.306 5.870 1.00 98.62 86 THR A CA 1
ATOM 641 C C . THR A 1 86 ? -6.793 11.645 5.746 1.00 98.62 86 THR A C 1
ATOM 643 O O . THR A 1 86 ? -7.388 12.098 6.721 1.00 98.62 86 THR A O 1
ATOM 646 N N . ASP A 1 87 ? -7.386 11.411 4.574 1.00 98.56 87 ASP A N 1
ATOM 647 C CA . ASP A 1 87 ? -8.805 11.645 4.310 1.00 98.56 87 ASP A CA 1
ATOM 648 C C . ASP A 1 87 ? -9.321 10.719 3.200 1.00 98.56 87 ASP A C 1
ATOM 650 O O . ASP A 1 87 ? -8.557 10.290 2.330 1.00 98.56 87 ASP A O 1
ATOM 654 N N . GLU A 1 88 ? -10.619 10.436 3.216 1.00 98.00 88 GLU A N 1
ATOM 655 C CA . GLU A 1 88 ? -11.318 9.737 2.138 1.00 98.00 88 GLU A CA 1
ATOM 656 C C . GLU A 1 88 ? -12.701 10.362 1.959 1.00 98.00 88 GLU A C 1
ATOM 658 O O . GLU A 1 88 ? -13.462 10.495 2.915 1.00 98.00 88 GLU A O 1
ATOM 663 N N . SER A 1 89 ? -13.028 10.755 0.730 1.00 97.56 89 SER A N 1
ATOM 664 C CA . SER A 1 89 ? -14.322 11.335 0.396 1.00 97.56 89 SER A CA 1
ATOM 665 C C . SER A 1 89 ? -14.720 10.984 -1.031 1.00 97.56 89 SER A C 1
ATOM 667 O O . SER A 1 89 ? -14.003 11.285 -1.986 1.00 97.56 89 SER A O 1
ATOM 669 N N . ASN A 1 90 ? -15.899 10.378 -1.186 1.00 94.25 90 ASN A N 1
ATOM 670 C CA . ASN A 1 90 ? -16.500 10.046 -2.482 1.00 94.25 90 ASN A CA 1
ATOM 671 C C . ASN A 1 90 ? -15.571 9.247 -3.422 1.00 94.25 90 ASN A C 1
ATOM 673 O O . ASN A 1 90 ? -15.565 9.471 -4.633 1.00 94.25 90 ASN A O 1
ATOM 677 N N . GLY A 1 91 ? -14.780 8.316 -2.881 1.00 94.56 91 GLY A N 1
ATOM 678 C CA . GLY A 1 91 ? -13.841 7.499 -3.650 1.00 94.56 91 GLY A CA 1
ATOM 679 C C . GLY A 1 91 ? -12.516 8.194 -3.965 1.00 94.56 91 GLY A C 1
ATOM 680 O O . GLY A 1 91 ? -11.699 7.619 -4.688 1.00 94.56 91 GLY A O 1
ATOM 681 N N . ILE A 1 92 ? -12.295 9.404 -3.442 1.00 98.44 92 ILE A N 1
ATOM 682 C CA . ILE A 1 92 ? -11.024 10.124 -3.502 1.00 98.44 92 ILE A CA 1
ATOM 683 C C . ILE A 1 92 ? -10.330 10.011 -2.151 1.00 98.44 92 ILE A C 1
ATOM 685 O O . ILE A 1 92 ? -10.861 10.418 -1.123 1.00 98.44 92 ILE A O 1
ATOM 689 N N . ILE A 1 93 ? -9.108 9.502 -2.178 1.00 98.62 93 ILE A N 1
ATOM 690 C CA . ILE A 1 93 ? -8.210 9.409 -1.039 1.00 98.62 93 ILE A CA 1
ATOM 691 C C . ILE A 1 93 ? -7.254 10.599 -1.081 1.00 98.62 93 ILE A C 1
ATOM 693 O O . ILE A 1 93 ? -6.672 10.899 -2.126 1.00 98.62 93 ILE A O 1
ATOM 697 N N . GLN A 1 94 ? -7.055 11.238 0.068 1.00 98.81 94 GLN A N 1
ATOM 698 C CA . GLN A 1 94 ? -5.910 12.107 0.326 1.00 98.81 94 GLN A CA 1
ATOM 699 C C . GLN A 1 94 ? -4.965 11.396 1.286 1.00 98.81 94 GLN A C 1
ATOM 701 O O . GLN A 1 94 ? -5.402 10.805 2.278 1.00 98.81 94 GLN A O 1
ATOM 706 N N . GLY A 1 95 ? -3.667 11.492 1.032 1.00 98.69 95 GLY A N 1
ATOM 707 C CA . GLY A 1 95 ? -2.685 10.869 1.905 1.00 98.69 95 GLY A CA 1
ATOM 708 C C . GLY A 1 95 ? -1.273 11.395 1.734 1.00 98.69 95 GLY A C 1
ATOM 709 O O . GLY A 1 95 ? -1.024 12.353 0.999 1.00 98.69 95 GLY A O 1
ATOM 710 N N . ILE A 1 96 ? -0.352 10.757 2.449 1.00 98.81 96 ILE A N 1
ATOM 711 C CA . ILE A 1 96 ? 1.071 11.088 2.482 1.00 98.81 96 ILE A CA 1
ATOM 712 C C . ILE A 1 96 ? 1.861 9.843 2.092 1.00 98.81 96 ILE A C 1
ATOM 714 O O . ILE A 1 96 ? 1.649 8.780 2.663 1.00 98.81 96 ILE A O 1
ATOM 718 N N . VAL A 1 97 ? 2.768 9.960 1.124 1.00 98.69 97 VAL A N 1
ATOM 719 C CA . VAL A 1 97 ? 3.654 8.854 0.728 1.00 98.69 97 VAL A CA 1
ATOM 720 C C . VAL A 1 97 ? 4.514 8.425 1.920 1.00 98.69 97 VAL A C 1
ATOM 722 O O . VAL A 1 97 ? 5.160 9.270 2.541 1.00 98.69 97 VAL A O 1
ATOM 725 N N . ALA A 1 98 ? 4.513 7.128 2.224 1.00 97.44 98 ALA A N 1
ATOM 726 C CA . ALA A 1 98 ? 4.995 6.564 3.487 1.00 97.44 98 ALA A CA 1
ATOM 727 C C . ALA A 1 98 ? 6.305 5.762 3.372 1.00 97.44 98 ALA A C 1
ATOM 729 O O . ALA A 1 98 ? 6.821 5.296 4.382 1.00 97.44 98 ALA A O 1
ATOM 730 N N . ASN A 1 99 ? 6.863 5.618 2.167 1.00 94.75 99 ASN A N 1
ATOM 731 C CA . ASN A 1 99 ? 8.171 5.002 1.937 1.00 94.75 99 ASN A CA 1
ATOM 732 C C . ASN A 1 99 ? 8.983 5.791 0.896 1.00 94.75 99 ASN A C 1
ATOM 734 O O . ASN A 1 99 ? 8.426 6.577 0.123 1.00 94.75 99 ASN A O 1
ATOM 738 N N . ASP A 1 100 ? 10.301 5.599 0.892 1.00 95.62 100 ASP A N 1
ATOM 739 C CA . ASP A 1 100 ? 11.186 6.181 -0.118 1.00 95.62 100 ASP A CA 1
ATOM 740 C C . ASP A 1 100 ? 10.929 5.560 -1.494 1.00 95.62 100 ASP A C 1
ATOM 742 O O . ASP A 1 100 ? 10.732 4.349 -1.608 1.00 95.62 100 ASP A O 1
ATOM 746 N N . ALA A 1 101 ? 10.920 6.408 -2.524 1.00 95.31 101 ALA A N 1
ATOM 747 C CA . ALA A 1 101 ? 10.880 5.979 -3.917 1.00 95.31 101 ALA A CA 1
ATOM 748 C C . ALA A 1 101 ? 12.298 5.618 -4.376 1.00 95.31 101 ALA A C 1
ATOM 750 O O . ALA A 1 101 ? 13.233 6.395 -4.156 1.00 95.31 101 ALA A O 1
ATOM 751 N N . ASP A 1 102 ? 12.456 4.465 -5.020 1.00 94.44 102 ASP A N 1
ATOM 752 C CA . ASP A 1 102 ? 13.733 4.018 -5.579 1.00 94.44 102 ASP A CA 1
ATOM 753 C C . ASP A 1 102 ? 13.847 4.317 -7.082 1.00 94.44 102 ASP A C 1
ATOM 755 O O . ASP A 1 102 ? 14.907 4.745 -7.541 1.00 94.44 102 ASP A O 1
ATOM 759 N N . ALA A 1 103 ? 12.761 4.147 -7.844 1.00 95.00 103 ALA A N 1
ATOM 760 C CA . ALA A 1 103 ? 12.761 4.246 -9.305 1.00 95.00 103 ALA A CA 1
ATOM 761 C C . ALA A 1 103 ? 11.744 5.251 -9.865 1.00 95.00 103 ALA A C 1
ATOM 763 O O . ALA A 1 103 ? 12.000 5.868 -10.904 1.00 95.00 103 ALA A O 1
ATOM 764 N N . THR A 1 104 ? 10.583 5.420 -9.229 1.00 97.19 104 THR A N 1
ATOM 765 C CA . THR A 1 104 ? 9.589 6.389 -9.691 1.00 97.19 104 THR A CA 1
ATOM 766 C C . THR A 1 104 ? 10.061 7.816 -9.428 1.00 97.19 104 THR A C 1
ATOM 768 O O . THR A 1 104 ? 10.645 8.124 -8.392 1.00 97.19 104 THR A O 1
ATOM 771 N N . LEU A 1 105 ? 9.791 8.708 -10.383 1.00 97.44 105 LEU A N 1
ATOM 772 C CA . LEU A 1 105 ? 10.107 10.137 -10.281 1.00 97.44 105 LEU A CA 1
ATOM 773 C C . LEU A 1 105 ? 8.862 10.996 -9.994 1.00 97.44 105 LEU A C 1
ATOM 775 O O . LEU A 1 105 ? 8.971 12.215 -9.881 1.00 97.44 105 LEU A O 1
ATOM 779 N N . GLU A 1 106 ? 7.685 10.373 -9.884 1.00 98.12 106 GLU A N 1
ATOM 780 C CA . GLU A 1 106 ? 6.390 11.056 -9.736 1.00 98.12 106 GLU A CA 1
ATOM 781 C C . GLU A 1 106 ? 6.124 11.523 -8.299 1.00 98.12 106 GLU A C 1
ATOM 783 O O . GLU A 1 106 ? 5.408 12.501 -8.057 1.00 98.12 106 GLU A O 1
ATOM 788 N N . VAL A 1 107 ? 6.678 10.800 -7.325 1.00 98.31 107 VAL A N 1
ATOM 789 C CA . VAL A 1 107 ? 6.435 11.021 -5.901 1.00 98.31 107 VAL A CA 1
ATOM 790 C C . VAL A 1 107 ? 7.678 10.746 -5.062 1.00 98.31 107 VAL A C 1
ATOM 792 O O . VAL A 1 107 ? 8.600 10.062 -5.493 1.00 98.31 107 VAL A O 1
ATOM 795 N N . LYS A 1 108 ? 7.690 11.263 -3.832 1.00 97.50 108 LYS A N 1
ATOM 796 C CA . LYS A 1 108 ? 8.736 11.015 -2.830 1.00 97.50 108 LYS A CA 1
ATOM 797 C C . LYS A 1 108 ? 8.142 10.873 -1.432 1.00 97.50 108 LYS A C 1
ATOM 799 O O . LYS A 1 108 ? 7.036 11.362 -1.191 1.00 97.50 108 LYS A O 1
ATOM 804 N N . LEU A 1 109 ? 8.898 10.277 -0.509 1.00 97.75 109 LEU A N 1
ATOM 805 C CA . LEU A 1 109 ? 8.539 10.174 0.908 1.00 97.75 109 LEU A CA 1
ATOM 806 C C . LEU A 1 109 ? 8.048 11.523 1.465 1.00 97.75 109 LEU A C 1
ATOM 808 O O . LEU A 1 109 ? 8.645 12.577 1.226 1.00 97.75 109 LEU A O 1
ATOM 812 N N . GLY A 1 110 ? 6.935 11.493 2.199 1.00 98.19 110 GLY A N 1
ATOM 813 C CA . GLY A 1 110 ? 6.332 12.671 2.825 1.00 98.19 110 GLY A CA 1
ATOM 814 C C . GLY A 1 110 ? 5.524 13.571 1.881 1.00 98.19 110 GLY A C 1
ATOM 815 O O . GLY A 1 110 ? 4.931 14.554 2.332 1.00 98.19 110 GLY A O 1
ATOM 816 N N . GLN A 1 111 ? 5.463 13.271 0.581 1.00 98.62 111 GLN A N 1
ATOM 817 C CA . GLN A 1 111 ? 4.656 14.037 -0.368 1.00 98.62 111 GLN A CA 1
ATOM 818 C C . GLN A 1 111 ? 3.160 13.801 -0.143 1.00 98.62 111 GLN A C 1
ATOM 820 O O . GLN A 1 111 ? 2.708 12.660 -0.048 1.00 98.62 111 GLN A O 1
ATOM 825 N N . LYS A 1 112 ? 2.378 14.888 -0.121 1.00 98.75 112 LYS A N 1
ATOM 826 C CA . LYS A 1 112 ? 0.913 14.817 -0.149 1.00 98.75 112 LYS A CA 1
ATOM 827 C C . LYS A 1 112 ? 0.430 14.436 -1.543 1.00 98.75 112 LYS A C 1
ATOM 829 O O . LYS A 1 112 ? 0.872 15.027 -2.528 1.00 98.75 112 LYS A O 1
ATOM 834 N N . VAL A 1 113 ? -0.496 13.490 -1.613 1.00 98.75 113 VAL A N 1
ATOM 835 C CA . VAL A 1 113 ? -1.052 12.976 -2.867 1.00 98.75 113 VAL A CA 1
ATOM 836 C C . VAL A 1 113 ? -2.566 12.819 -2.775 1.00 98.75 113 VAL A C 1
ATOM 838 O O . VAL A 1 113 ? -3.115 12.581 -1.700 1.00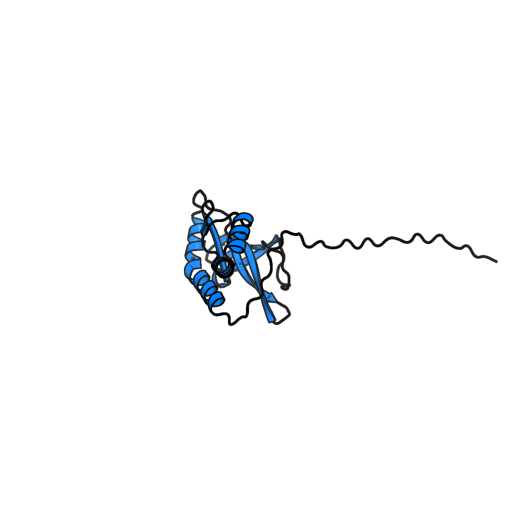 98.75 113 VAL A O 1
ATOM 841 N N . SER A 1 114 ? -3.213 12.922 -3.934 1.00 98.56 114 SER A N 1
ATOM 842 C CA . SER A 1 114 ? -4.631 12.642 -4.141 1.00 98.56 114 SER A CA 1
ATOM 843 C C . SER A 1 114 ? -4.752 11.510 -5.154 1.00 98.56 114 SER A C 1
ATOM 845 O O . SER A 1 114 ? -4.107 11.556 -6.202 1.00 98.56 114 SER A O 1
ATOM 847 N N . LEU A 1 115 ? -5.578 10.510 -4.867 1.00 98.50 115 LEU A N 1
ATOM 848 C CA . LEU A 1 115 ? -5.789 9.356 -5.741 1.00 98.50 115 LEU A CA 1
ATOM 849 C C . LEU A 1 115 ? -7.221 8.840 -5.637 1.00 98.50 115 LEU A C 1
ATOM 851 O O . LEU A 1 115 ? -7.888 9.029 -4.625 1.00 98.50 115 LEU A O 1
ATOM 855 N N . LYS A 1 116 ? -7.696 8.169 -6.679 1.00 98.50 116 LYS A N 1
ATOM 856 C CA . LYS A 1 116 ? -8.960 7.442 -6.652 1.00 98.50 116 LYS A CA 1
ATOM 857 C C . LYS A 1 116 ? -8.754 6.063 -6.041 1.00 98.50 116 LYS A C 1
ATOM 859 O O . LYS A 1 116 ? -7.731 5.417 -6.267 1.00 98.50 116 LYS A O 1
ATOM 864 N N . LEU A 1 117 ? -9.776 5.560 -5.356 1.00 96.81 117 LEU A N 1
ATOM 865 C CA . LEU A 1 117 ? -9.769 4.216 -4.776 1.00 96.81 117 LEU A CA 1
ATOM 866 C C . LEU A 1 117 ? -9.472 3.120 -5.821 1.00 96.81 117 LEU A C 1
ATOM 868 O O . LEU A 1 117 ? -8.811 2.137 -5.512 1.00 96.81 117 LEU A O 1
ATOM 872 N N . GLU A 1 118 ? -9.910 3.296 -7.070 1.00 96.88 118 GLU A N 1
ATOM 873 C CA . GLU A 1 118 ? -9.681 2.345 -8.173 1.00 96.88 118 GLU A CA 1
ATOM 874 C C . GLU A 1 118 ? -8.210 2.217 -8.610 1.00 96.88 118 GLU A C 1
ATOM 876 O O . GLU A 1 118 ? -7.830 1.221 -9.234 1.00 96.88 118 GLU A O 1
ATOM 881 N N . GLU A 1 119 ? -7.372 3.198 -8.266 1.00 98.38 119 GLU A N 1
ATOM 882 C CA . GLU A 1 119 ? -5.949 3.219 -8.616 1.00 98.38 119 GLU A CA 1
ATOM 883 C C . GLU A 1 119 ? -5.093 2.364 -7.674 1.00 98.38 119 GLU A C 1
ATOM 885 O O . GLU A 1 119 ? -3.923 2.121 -7.964 1.00 98.38 119 GLU A O 1
ATOM 890 N N . ILE A 1 120 ? -5.634 1.901 -6.544 1.00 98.62 120 ILE A N 1
ATOM 891 C CA . ILE A 1 120 ? -4.835 1.172 -5.557 1.00 98.62 120 ILE A CA 1
ATOM 892 C C . ILE A 1 120 ? -4.522 -0.254 -6.023 1.00 98.62 120 ILE A C 1
ATOM 894 O O . ILE A 1 120 ? -5.289 -0.911 -6.723 1.00 98.62 120 ILE A O 1
ATOM 898 N N . SER A 1 121 ? -3.384 -0.757 -5.574 1.00 98.62 121 SER A N 1
ATOM 899 C CA . SER A 1 121 ? -2.917 -2.135 -5.738 1.00 98.62 121 SER A CA 1
ATOM 900 C C . SER A 1 121 ? -2.992 -2.950 -4.445 1.00 98.62 121 SER A C 1
ATOM 902 O O . SER A 1 121 ? -2.986 -4.174 -4.505 1.00 98.62 121 SER A O 1
ATOM 904 N N . ASP A 1 122 ? -3.062 -2.292 -3.285 1.00 98.81 122 ASP A N 1
ATOM 905 C CA . ASP A 1 122 ? -3.269 -2.924 -1.979 1.00 98.81 122 ASP A CA 1
ATOM 906 C C . ASP A 1 122 ? -3.815 -1.901 -0.970 1.00 98.81 122 ASP A C 1
ATOM 908 O O . ASP A 1 122 ? -3.804 -0.694 -1.229 1.00 98.81 122 ASP A O 1
ATOM 912 N N . TRP A 1 123 ? -4.253 -2.376 0.191 1.00 98.81 123 TRP A N 1
ATOM 913 C CA . TRP A 1 123 ? -4.623 -1.561 1.346 1.00 98.81 123 TRP A CA 1
ATOM 914 C C . TRP A 1 123 ? -4.388 -2.343 2.635 1.00 98.81 123 TRP A C 1
ATOM 916 O O . TRP A 1 123 ? -4.490 -3.568 2.641 1.00 98.81 123 TRP A O 1
ATOM 926 N N . LYS A 1 124 ? -4.093 -1.657 3.739 1.00 98.75 124 LYS A N 1
ATOM 927 C CA . LYS A 1 124 ? -4.001 -2.267 5.069 1.00 98.75 124 LYS A CA 1
ATOM 928 C C . LYS A 1 124 ? -4.413 -1.295 6.168 1.00 98.75 124 LYS A C 1
ATOM 930 O O . LYS A 1 124 ? -4.339 -0.082 5.996 1.00 98.75 124 LYS A O 1
ATOM 935 N N . TYR A 1 125 ? -4.820 -1.849 7.301 1.00 98.62 125 TYR A N 1
ATOM 936 C CA . TYR A 1 125 ? -4.896 -1.142 8.577 1.00 98.62 125 TYR A CA 1
ATOM 937 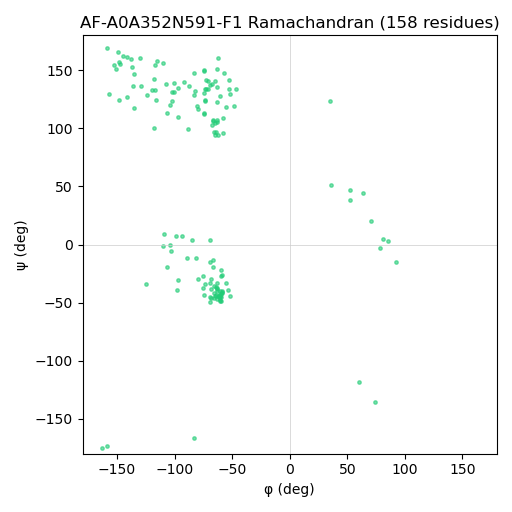C C . TYR A 1 125 ? -4.642 -2.125 9.722 1.00 98.62 125 TYR A C 1
ATOM 939 O O . TYR A 1 125 ? -4.667 -3.339 9.513 1.00 98.62 125 TYR A O 1
ATOM 947 N N . GLN A 1 126 ? -4.375 -1.627 10.925 1.00 98.12 126 GLN A N 1
ATOM 948 C CA . GLN A 1 126 ? -4.238 -2.464 12.116 1.00 98.12 126 GLN A CA 1
ATOM 949 C C . GLN A 1 126 ? -5.512 -2.436 12.952 1.00 98.12 126 GLN A C 1
ATOM 951 O O . GLN A 1 126 ? -6.097 -1.373 13.133 1.00 98.12 126 GLN A O 1
ATOM 956 N N . ASP A 1 127 ? -5.912 -3.591 13.481 1.00 97.75 127 ASP A N 1
ATOM 957 C CA . ASP A 1 127 ? -6.891 -3.742 14.559 1.00 97.75 127 ASP A CA 1
ATOM 958 C C . ASP A 1 127 ? -6.192 -4.400 15.758 1.00 97.75 127 ASP A C 1
ATOM 960 O O . ASP A 1 127 ? -5.887 -5.601 15.762 1.00 97.75 127 ASP A O 1
ATOM 964 N N . GLY A 1 128 ? -5.820 -3.578 16.740 1.00 96.38 128 GLY A N 1
ATOM 965 C CA . GLY A 1 128 ? -4.857 -3.969 17.762 1.00 96.38 128 GLY A CA 1
ATOM 966 C C . GLY A 1 128 ? -3.518 -4.334 17.116 1.00 96.38 128 GLY A C 1
ATOM 967 O O . GLY A 1 128 ? -2.897 -3.501 16.466 1.00 96.38 128 GLY A O 1
ATOM 968 N N . LYS A 1 129 ? -3.076 -5.586 17.283 1.00 95.75 129 LYS A N 1
ATOM 969 C CA . LYS A 1 129 ? -1.864 -6.104 16.625 1.00 95.75 129 LYS A CA 1
ATOM 970 C C . LYS A 1 129 ? -2.127 -6.719 15.255 1.00 95.75 129 LYS A C 1
ATOM 972 O O . LYS A 1 129 ? -1.177 -7.007 14.542 1.00 95.75 129 LYS A O 1
ATOM 977 N N . LYS A 1 130 ? -3.380 -6.965 14.873 1.00 97.62 130 LYS A N 1
ATOM 978 C CA . LYS A 1 130 ? -3.687 -7.701 13.642 1.00 97.62 130 LYS A CA 1
ATOM 979 C C . LYS A 1 130 ? -3.662 -6.770 12.441 1.00 97.62 130 LYS A C 1
ATOM 981 O O . LYS A 1 130 ? -4.356 -5.759 12.444 1.00 97.62 130 LYS A O 1
ATOM 986 N N . MET A 1 131 ? -2.929 -7.133 11.394 1.00 98.00 131 MET A N 1
ATOM 987 C CA . MET A 1 131 ? -3.009 -6.450 10.107 1.00 98.00 131 MET A CA 1
ATOM 988 C C . MET A 1 131 ? -4.239 -6.940 9.341 1.00 98.00 131 MET A C 1
ATOM 990 O O . MET A 1 131 ? -4.315 -8.098 8.939 1.00 98.00 131 MET A O 1
ATOM 994 N N . ILE A 1 132 ? -5.186 -6.053 9.075 1.00 98.62 132 ILE A N 1
ATOM 995 C CA . ILE A 1 132 ? -6.317 -6.313 8.186 1.00 98.62 132 ILE A CA 1
ATOM 996 C C . ILE A 1 132 ? -5.943 -5.864 6.770 1.00 98.62 132 ILE A C 1
ATOM 998 O O . ILE A 1 132 ? -5.298 -4.832 6.591 1.00 98.62 132 ILE A O 1
ATOM 1002 N N . GLY A 1 133 ? -6.325 -6.647 5.759 1.00 98.50 133 GLY A N 1
ATOM 1003 C CA . GLY A 1 133 ? -5.871 -6.439 4.381 1.00 98.50 133 GLY A CA 1
ATOM 1004 C C . GLY A 1 133 ? -4.412 -6.865 4.192 1.00 98.50 133 GLY A C 1
ATOM 1005 O O . GLY A 1 133 ? -4.015 -7.942 4.648 1.00 98.50 133 GLY A O 1
ATOM 1006 N N . GLY A 1 134 ? -3.628 -6.035 3.504 1.00 98.06 134 GLY A N 1
ATOM 1007 C CA . GLY A 1 134 ? -2.212 -6.249 3.210 1.00 98.06 134 GLY A CA 1
ATOM 1008 C C . GLY A 1 134 ? -1.996 -7.469 2.324 1.00 98.06 134 GLY A C 1
ATOM 1009 O O . GLY A 1 134 ? -1.147 -8.306 2.622 1.00 98.06 134 GLY A O 1
ATOM 1010 N N . TYR A 1 135 ? -2.803 -7.635 1.277 1.00 98.62 135 TYR A N 1
ATOM 1011 C CA . TYR A 1 135 ? -2.829 -8.871 0.492 1.00 98.62 135 TYR A CA 1
ATOM 1012 C C . TYR A 1 135 ? -1.505 -9.129 -0.227 1.00 98.62 135 TYR A C 1
ATOM 1014 O O . TYR A 1 135 ? -1.051 -10.271 -0.292 1.00 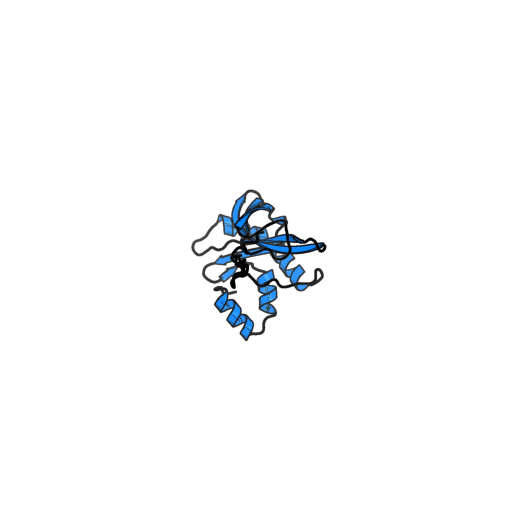98.62 135 TYR A O 1
ATOM 1022 N N . THR A 1 136 ? -0.847 -8.076 -0.711 1.00 97.81 136 THR A N 1
ATOM 1023 C CA . THR A 1 136 ? 0.476 -8.192 -1.338 1.00 97.81 136 THR A CA 1
ATOM 1024 C C . THR A 1 136 ? 1.585 -8.394 -0.305 1.00 97.81 136 THR A C 1
ATOM 1026 O O . THR A 1 136 ? 2.583 -9.041 -0.599 1.00 97.81 136 THR A O 1
ATOM 1029 N N . VAL A 1 137 ? 1.399 -7.922 0.932 1.00 96.56 137 VAL A N 1
ATOM 1030 C CA . VAL A 1 137 ? 2.308 -8.229 2.049 1.00 96.56 137 VAL A CA 1
ATOM 1031 C C . VAL A 1 137 ? 2.193 -9.708 2.422 1.00 96.56 137 VAL A C 1
ATOM 1033 O O . VAL A 1 137 ? 3.199 -10.403 2.525 1.00 96.56 137 VAL A O 1
ATOM 1036 N N . ARG A 1 138 ? 0.962 -10.222 2.537 1.00 97.62 138 ARG A N 1
ATOM 1037 C CA . ARG A 1 138 ? 0.680 -11.644 2.786 1.00 97.62 138 ARG A CA 1
ATOM 1038 C C . ARG A 1 138 ? 1.268 -12.537 1.692 1.00 97.62 138 ARG A C 1
ATOM 1040 O O . ARG A 1 138 ? 1.891 -13.536 2.022 1.00 97.62 138 ARG A O 1
ATOM 1047 N N . TYR A 1 139 ? 1.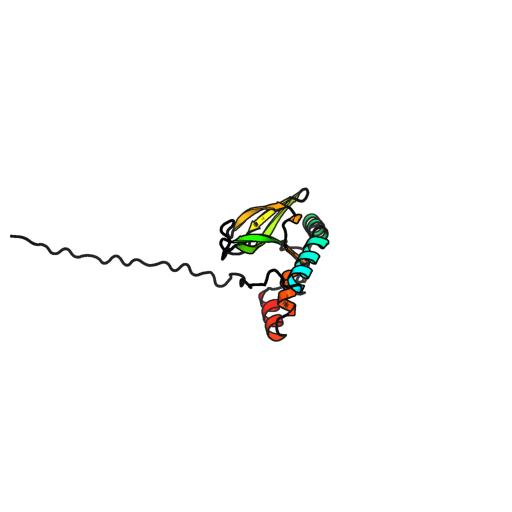185 -12.127 0.421 1.00 97.00 139 TYR A N 1
ATOM 1048 C CA . TYR A 1 139 ? 1.843 -12.820 -0.696 1.00 97.00 139 TYR A CA 1
ATOM 1049 C C . TYR A 1 139 ? 3.342 -13.067 -0.446 1.00 97.00 139 TYR A C 1
ATOM 1051 O O . TYR A 1 139 ? 3.828 -14.167 -0.729 1.00 97.00 139 TYR A O 1
ATOM 1059 N N . PHE A 1 140 ? 4.070 -12.065 0.063 1.00 95.31 140 PHE A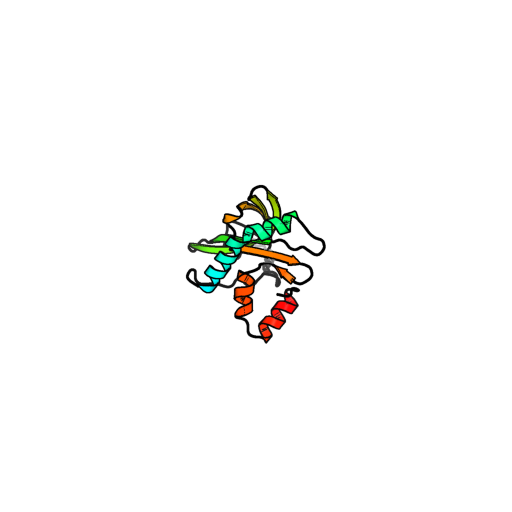 N 1
ATOM 1060 C CA . PHE A 1 140 ? 5.497 -12.203 0.366 1.00 95.31 140 PHE A CA 1
ATOM 1061 C C . PHE A 1 140 ? 5.728 -13.042 1.622 1.00 95.31 140 PHE A C 1
ATOM 1063 O O . PHE A 1 140 ? 6.571 -13.934 1.599 1.00 95.31 140 PHE A O 1
ATOM 1070 N N . ILE A 1 141 ? 4.946 -12.815 2.682 1.00 95.25 141 ILE A N 1
ATOM 1071 C CA . ILE A 1 141 ? 5.050 -13.578 3.934 1.00 95.25 141 ILE A CA 1
ATOM 1072 C C . ILE A 1 141 ? 4.826 -15.078 3.702 1.00 95.25 141 ILE A C 1
ATOM 1074 O O . ILE A 1 141 ? 5.549 -15.899 4.260 1.00 95.25 141 ILE A O 1
ATOM 1078 N N . ASP A 1 142 ? 3.869 -15.449 2.852 1.00 95.31 142 ASP A N 1
ATOM 1079 C CA . ASP A 1 142 ? 3.556 -16.851 2.542 1.00 95.31 142 ASP A CA 1
ATOM 1080 C C . ASP A 1 142 ? 4.689 -17.572 1.787 1.00 95.31 142 ASP A C 1
ATOM 1082 O O . ASP A 1 142 ? 4.675 -18.796 1.665 1.00 95.31 142 ASP A O 1
ATOM 1086 N N . ARG A 1 143 ? 5.673 -16.825 1.269 1.00 94.31 143 ARG A N 1
ATOM 1087 C CA . ARG A 1 143 ? 6.854 -17.349 0.562 1.00 94.31 143 ARG A CA 1
ATOM 1088 C C . ARG A 1 143 ? 8.125 -17.339 1.407 1.00 94.31 143 ARG A C 1
ATOM 1090 O O . ARG A 1 143 ? 9.146 -17.842 0.947 1.00 94.31 143 ARG A O 1
ATOM 1097 N N . MET A 1 144 ? 8.074 -16.779 2.612 1.00 94.88 144 MET A N 1
ATOM 1098 C CA . MET A 1 144 ? 9.185 -16.815 3.559 1.00 94.88 144 MET A CA 1
ATOM 1099 C C . MET A 1 144 ? 9.306 -18.207 4.186 1.00 94.88 144 MET A C 1
ATOM 1101 O O . MET A 1 144 ? 8.310 -18.905 4.400 1.00 94.88 144 MET A O 1
ATOM 1105 N N . SER A 1 145 ? 10.526 -18.610 4.542 1.00 96.88 145 SER A N 1
ATOM 1106 C CA . SER A 1 145 ? 10.713 -19.755 5.433 1.00 96.88 145 SER A CA 1
ATOM 1107 C C . SER A 1 145 ? 10.082 -19.474 6.808 1.00 96.88 145 SER A C 1
ATOM 1109 O O . SER A 1 145 ? 9.891 -18.312 7.180 1.00 96.88 145 SER A O 1
ATOM 1111 N N . PRO A 1 146 ? 9.789 -20.507 7.623 1.00 96.75 146 PRO A N 1
ATOM 1112 C CA . PRO A 1 146 ? 9.211 -20.300 8.951 1.00 96.75 146 PRO A CA 1
ATOM 1113 C C . PRO A 1 146 ? 10.012 -19.328 9.828 1.00 96.75 146 PRO A C 1
ATOM 1115 O O . PRO A 1 146 ? 9.418 -18.502 10.516 1.00 96.75 146 PRO A O 1
ATOM 1118 N N . LYS A 1 147 ? 11.348 -19.394 9.755 1.00 96.31 147 LYS A N 1
ATOM 1119 C CA . LYS A 1 147 ? 12.246 -18.521 10.515 1.00 96.31 147 LYS A CA 1
ATOM 1120 C C . LYS A 1 147 ? 12.185 -17.070 10.027 1.00 96.31 147 LYS A C 1
ATOM 1122 O O . LYS A 1 147 ? 11.989 -16.174 10.837 1.00 96.31 147 LYS A O 1
ATOM 1127 N N . GLU A 1 148 ? 12.298 -16.847 8.718 1.00 95.12 148 GLU A N 1
ATOM 1128 C CA . GLU A 1 148 ? 12.211 -15.500 8.130 1.00 95.12 148 GLU A CA 1
ATOM 1129 C C . GLU A 1 148 ? 10.852 -14.856 8.417 1.00 95.12 148 GLU A C 1
ATOM 1131 O O . GLU A 1 148 ? 10.782 -13.683 8.765 1.00 95.12 148 GLU A O 1
ATOM 1136 N N . ARG A 1 149 ? 9.767 -15.635 8.337 1.00 95.31 149 ARG A N 1
ATOM 1137 C CA . ARG A 1 149 ? 8.420 -15.167 8.671 1.00 95.31 149 ARG A CA 1
ATOM 1138 C C . ARG A 1 149 ? 8.308 -14.735 10.131 1.00 95.31 149 ARG A C 1
ATOM 1140 O O . ARG A 1 149 ? 7.676 -13.720 10.411 1.00 95.31 149 ARG A O 1
ATOM 1147 N N . GLU A 1 150 ? 8.855 -15.513 11.062 1.00 95.00 150 GLU A N 1
ATOM 1148 C CA . GLU A 1 150 ? 8.845 -15.168 12.488 1.00 95.00 150 GLU A CA 1
ATOM 1149 C C . GLU A 1 150 ? 9.631 -13.878 12.757 1.00 95.00 150 GLU A C 1
ATOM 1151 O O . GLU A 1 150 ? 9.120 -12.978 13.425 1.00 95.00 150 GLU A O 1
ATOM 1156 N N . GLU A 1 151 ? 10.839 -13.768 12.198 1.00 95.19 151 GLU A N 1
ATOM 1157 C CA . GLU A 1 151 ? 11.694 -12.584 12.325 1.00 95.19 151 GLU A CA 1
ATOM 1158 C C . GLU A 1 151 ? 11.011 -11.344 11.735 1.00 95.19 151 GLU A C 1
ATOM 1160 O O . GLU A 1 151 ? 10.888 -10.329 12.422 1.00 95.19 151 GLU A O 1
ATOM 1165 N N . PHE A 1 152 ? 10.458 -11.464 10.525 1.00 93.25 152 PHE A N 1
ATOM 1166 C CA . PHE A 1 152 ? 9.736 -10.389 9.854 1.00 93.25 152 PHE A CA 1
ATOM 1167 C C . PHE A 1 152 ? 8.515 -9.918 10.652 1.00 93.25 152 PHE A C 1
ATOM 1169 O O . PHE A 1 152 ? 8.344 -8.723 10.862 1.00 93.25 152 PHE A O 1
ATOM 1176 N N . LEU A 1 153 ? 7.657 -10.831 11.126 1.00 93.50 153 LEU A N 1
ATOM 1177 C CA . LEU A 1 153 ? 6.456 -10.449 11.884 1.00 93.50 153 LEU A CA 1
ATOM 1178 C C . LEU A 1 153 ? 6.804 -9.800 13.227 1.00 93.50 153 LEU A C 1
ATOM 1180 O O . LEU A 1 153 ? 6.128 -8.866 13.660 1.00 93.50 153 LEU A O 1
ATOM 1184 N N . LYS A 1 154 ? 7.873 -10.273 13.880 1.00 93.25 154 LYS A N 1
ATOM 1185 C CA . LYS A 1 154 ? 8.378 -9.673 15.116 1.00 93.25 154 LYS A CA 1
ATOM 1186 C C . LYS A 1 154 ? 8.874 -8.247 14.884 1.00 93.25 154 LYS A C 1
ATOM 1188 O O . LYS A 1 154 ? 8.581 -7.379 15.702 1.00 93.25 154 LYS A O 1
ATOM 1193 N N . GLU A 1 155 ? 9.614 -8.017 13.804 1.00 91.94 155 GLU A N 1
ATOM 1194 C CA . GLU A 1 155 ? 10.131 -6.695 13.437 1.00 91.94 155 GLU A CA 1
ATOM 1195 C C . GLU A 1 155 ? 9.012 -5.746 12.994 1.00 91.94 155 GLU A C 1
ATOM 1197 O O . GLU A 1 155 ? 8.925 -4.621 13.481 1.00 91.94 155 GLU A O 1
ATOM 1202 N N . ALA A 1 156 ? 8.099 -6.223 12.149 1.00 90.12 156 ALA A N 1
ATOM 1203 C CA . ALA A 1 156 ? 6.999 -5.429 11.615 1.00 90.12 156 ALA A CA 1
ATOM 1204 C C . ALA A 1 156 ? 5.935 -5.060 12.667 1.00 90.12 156 ALA A C 1
ATOM 1206 O O . ALA A 1 156 ? 5.092 -4.193 12.426 1.00 90.12 156 AL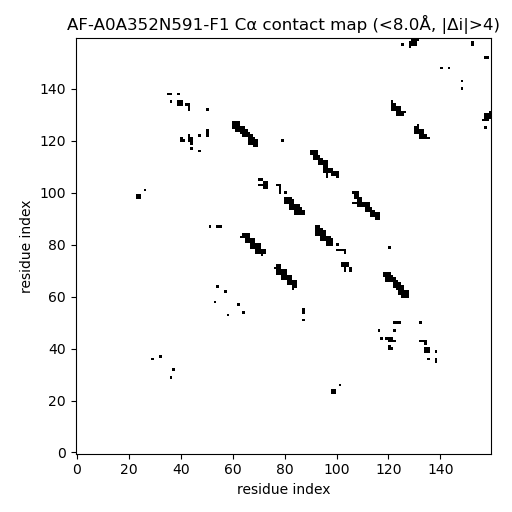A A O 1
ATOM 1207 N N . GLY A 1 157 ? 5.944 -5.722 13.830 1.00 91.31 157 GLY A N 1
ATOM 1208 C CA . GLY A 1 157 ? 5.087 -5.378 14.963 1.00 91.31 157 GLY A CA 1
ATOM 1209 C C . GLY A 1 157 ? 3.603 -5.691 14.753 1.00 91.31 157 GLY A C 1
ATOM 1210 O O . GLY A 1 157 ? 2.764 -5.126 15.457 1.00 91.31 157 GLY A O 1
ATOM 1211 N N . PHE A 1 158 ? 3.269 -6.584 13.814 1.00 93.00 158 PHE A N 1
ATOM 1212 C CA . PHE A 1 158 ? 1.898 -7.026 13.562 1.00 93.00 158 PHE A CA 1
ATOM 1213 C C . PHE A 1 158 ? 1.753 -8.552 13.518 1.00 93.00 158 PHE A C 1
ATOM 1215 O O . PHE A 1 158 ? 2.694 -9.306 13.289 1.00 93.00 158 PHE A O 1
ATOM 1222 N N . GLU A 1 159 ? 0.516 -8.996 13.696 1.00 95.00 159 GLU A N 1
ATOM 1223 C CA . GLU A 1 159 ? 0.039 -10.368 13.566 1.00 95.00 159 GLU A CA 1
ATOM 1224 C C . GLU A 1 159 ? -0.857 -10.485 12.317 1.00 95.00 159 GLU A C 1
ATOM 1226 O O . GLU A 1 159 ? -1.420 -9.489 11.851 1.00 95.00 159 GLU A O 1
ATOM 1231 N N . LEU A 1 160 ? -0.981 -11.692 11.753 1.00 91.12 160 LEU A N 1
ATOM 1232 C CA . LEU A 1 160 ? -1.752 -11.956 10.527 1.00 91.12 160 LEU A CA 1
ATOM 1233 C C . LEU A 1 160 ? -3.150 -12.521 10.764 1.00 91.12 160 LEU A C 1
ATOM 1235 O O . LEU A 1 160 ? -3.358 -13.229 11.771 1.00 91.12 160 LEU A O 1
#

Foldseek 3Di:
DDDDDDDDDPDDPPPPPPPPPPPFDDFDDDDPPPPQLVVLLVVQLVCLVVLVVCVVCVPPQKFQKWFWAWAAFPVRGTDIWIWGFPDDDPQKTWTFTDGADDTHPPDGHGDIDIDGSNRTSWIWMGRNQAIDTPSSVVVVLVVDDPVVNVVVSVVVSHDD

pLDDT: mean 88.18, std 19.72, range [30.19, 98.88]

Secondary structure (DSSP, 8-state):
---------------------TTPPP-----TT-HHHHHHHHHHHHTHHHHHHHHHH--TTEEEEEEEEEEE-TTS-EEEEEEEEEEEETTEEEEEE-S--SS-SS--TT-EEEEEGGG-SEEEEEETTEEEE-HHHHHHHTTS-HHHHHHHHHHHT-B-

Mean predicted aligned error: 8.38 Å